Protein AF-A0A5B0NJY6-F1 (afdb_monomer)

Structure (mmCIF, N/CA/C/O backbone):
data_AF-A0A5B0NJY6-F1
#
_entry.id   AF-A0A5B0NJY6-F1
#
loop_
_atom_site.group_PDB
_atom_site.id
_atom_site.type_symbol
_atom_site.label_atom_id
_atom_site.label_alt_id
_atom_site.label_comp_id
_atom_site.label_asym_id
_atom_site.label_entity_id
_atom_site.label_seq_id
_atom_site.pdbx_PDB_ins_code
_atom_site.Cartn_x
_atom_site.Cartn_y
_atom_site.Cartn_z
_atom_site.occupancy
_atom_site.B_iso_or_equiv
_atom_site.auth_seq_id
_atom_site.auth_comp_id
_atom_site.auth_asym_id
_atom_site.auth_atom_id
_atom_site.pdbx_PDB_model_num
ATOM 1 N N . MET A 1 1 ? 16.800 16.287 -5.237 1.00 65.44 1 MET A N 1
ATOM 2 C CA . MET A 1 1 ? 15.629 15.638 -5.875 1.00 65.44 1 MET A CA 1
ATOM 3 C C . MET A 1 1 ? 15.167 14.401 -5.103 1.00 65.44 1 MET A C 1
ATOM 5 O O . MET A 1 1 ? 13.995 14.342 -4.771 1.00 65.44 1 MET A O 1
ATOM 9 N N . TRP A 1 2 ? 16.060 13.483 -4.712 1.00 86.38 2 TRP A N 1
ATOM 10 C CA . TRP A 1 2 ? 15.712 12.299 -3.901 1.00 86.38 2 TRP A CA 1
ATOM 11 C C . TRP A 1 2 ? 14.963 12.601 -2.595 1.00 86.38 2 TRP A C 1
ATOM 13 O O . TRP A 1 2 ? 13.972 11.942 -2.307 1.00 86.38 2 TRP A O 1
ATOM 23 N N . SER A 1 3 ? 15.363 13.638 -1.850 1.00 92.12 3 SER A N 1
ATOM 24 C CA . SER A 1 3 ? 14.693 14.008 -0.594 1.00 92.12 3 SER A CA 1
ATOM 25 C C . SER A 1 3 ? 13.221 14.384 -0.787 1.00 92.12 3 SER A C 1
ATOM 27 O O . SER A 1 3 ? 12.389 14.017 0.033 1.00 92.12 3 SER A O 1
ATOM 29 N N . ILE A 1 4 ? 12.886 15.067 -1.888 1.00 94.31 4 ILE A N 1
ATOM 30 C CA . ILE A 1 4 ? 11.504 15.455 -2.206 1.00 94.31 4 ILE A CA 1
ATOM 31 C C . ILE A 1 4 ? 10.685 14.206 -2.535 1.00 94.31 4 ILE A C 1
ATOM 33 O O . ILE A 1 4 ? 9.612 14.029 -1.971 1.00 94.31 4 ILE A O 1
ATOM 37 N N . ASN A 1 5 ? 11.224 13.300 -3.359 1.00 94.19 5 ASN A N 1
ATOM 38 C CA . ASN A 1 5 ? 10.556 12.041 -3.698 1.00 94.19 5 ASN A CA 1
ATOM 39 C C . ASN A 1 5 ? 10.260 11.206 -2.444 1.00 94.19 5 ASN A C 1
ATOM 41 O O . ASN A 1 5 ? 9.147 10.711 -2.287 1.00 94.19 5 ASN A O 1
ATOM 45 N N . SER A 1 6 ? 11.222 11.093 -1.523 1.00 96.00 6 SER A N 1
ATOM 46 C CA . SER A 1 6 ? 11.022 10.368 -0.264 1.00 96.00 6 SER A CA 1
ATOM 47 C C . SER A 1 6 ? 9.942 11.009 0.607 1.00 96.00 6 SER A C 1
ATOM 49 O O . SER A 1 6 ? 9.093 10.300 1.142 1.00 96.00 6 SER A O 1
ATOM 51 N N . ILE A 1 7 ? 9.928 12.342 0.718 1.00 96.75 7 ILE A N 1
ATOM 52 C CA . ILE A 1 7 ? 8.890 13.069 1.464 1.00 96.75 7 ILE A CA 1
ATOM 53 C C . ILE A 1 7 ? 7.515 12.855 0.824 1.00 96.75 7 ILE A C 1
ATOM 55 O O . ILE A 1 7 ? 6.549 12.608 1.541 1.00 96.75 7 ILE A O 1
ATOM 59 N N . SER A 1 8 ? 7.415 12.883 -0.507 1.00 95.75 8 SER A N 1
ATOM 60 C CA . SER A 1 8 ? 6.162 12.606 -1.216 1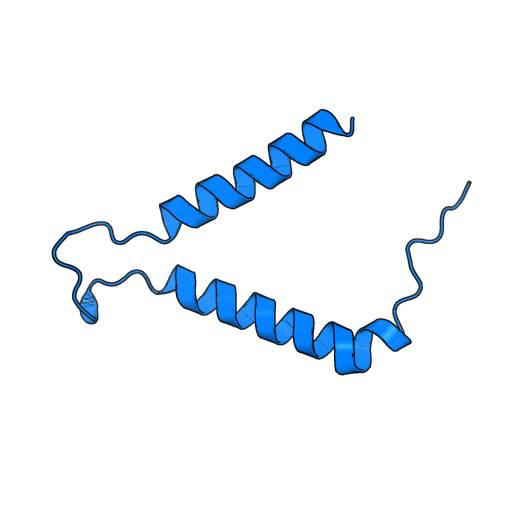.00 95.75 8 SER A CA 1
ATOM 61 C C . SER A 1 8 ? 5.651 11.190 -0.948 1.00 95.75 8 SER A C 1
ATOM 63 O O . SER A 1 8 ? 4.467 11.017 -0.667 1.00 95.75 8 SER A O 1
ATOM 65 N N . VAL A 1 9 ? 6.529 10.183 -0.975 1.00 95.50 9 VAL A N 1
ATOM 66 C CA . VAL A 1 9 ? 6.157 8.794 -0.657 1.00 95.50 9 VAL A CA 1
ATOM 67 C C . VAL A 1 9 ? 5.669 8.679 0.788 1.00 95.50 9 VAL A C 1
ATOM 69 O O . VAL A 1 9 ? 4.6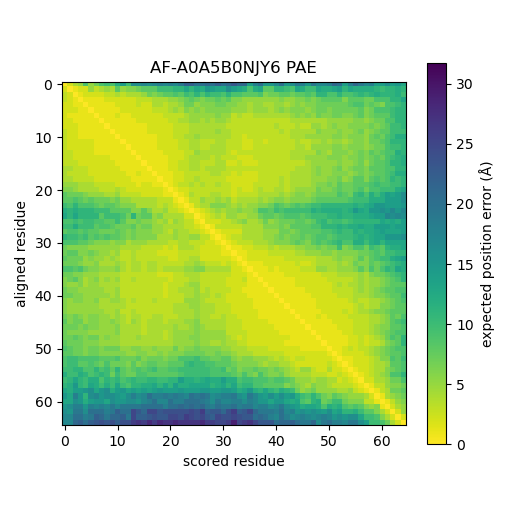07 8.108 1.031 1.00 95.50 9 VAL A O 1
ATOM 72 N N . LEU A 1 10 ? 6.396 9.266 1.744 1.00 97.00 10 LEU A N 1
ATOM 73 C CA . LEU A 1 10 ? 5.998 9.269 3.155 1.00 97.00 10 LEU A CA 1
ATOM 74 C C . LEU A 1 10 ? 4.654 9.973 3.371 1.00 97.00 10 LEU A C 1
ATOM 76 O O . LEU A 1 10 ? 3.820 9.475 4.126 1.00 97.00 10 LEU A O 1
ATOM 80 N N . TRP A 1 11 ? 4.417 11.089 2.680 1.00 96.44 11 TRP A N 1
ATOM 81 C CA . TRP A 1 11 ? 3.157 11.822 2.758 1.00 96.44 11 TRP A CA 1
ATOM 82 C C . TRP A 1 11 ? 1.973 10.980 2.278 1.00 96.44 11 TRP A C 1
ATOM 84 O O . TRP A 1 11 ? 0.951 10.918 2.959 1.00 96.44 11 TRP A O 1
ATOM 94 N N . VAL A 1 12 ? 2.125 10.270 1.156 1.00 95.19 12 VAL A N 1
ATOM 95 C CA . VAL A 1 12 ? 1.084 9.374 0.627 1.00 95.19 12 VAL A CA 1
ATOM 96 C C . VAL A 1 12 ? 0.780 8.230 1.600 1.00 95.19 12 VAL A C 1
ATOM 98 O O . VAL A 1 12 ? -0.389 7.911 1.824 1.00 95.19 12 VAL A O 1
ATOM 101 N N . ILE A 1 13 ? 1.804 7.636 2.219 1.00 93.94 13 ILE A N 1
ATOM 102 C CA . ILE A 1 13 ? 1.620 6.578 3.227 1.00 93.94 13 ILE A CA 1
ATOM 103 C C . ILE A 1 13 ? 0.859 7.122 4.447 1.00 93.94 13 ILE A C 1
ATOM 105 O O . ILE A 1 13 ? -0.083 6.487 4.932 1.00 93.94 13 ILE A O 1
ATOM 109 N N . PHE A 1 14 ? 1.231 8.314 4.917 1.00 94.62 14 PHE A N 1
ATOM 110 C CA . PHE A 1 14 ? 0.613 8.960 6.073 1.00 94.62 14 PHE A CA 1
ATOM 111 C C . PHE A 1 14 ? -0.880 9.238 5.857 1.00 94.62 14 PHE A C 1
ATOM 113 O O . PHE A 1 14 ? -1.710 8.785 6.651 1.00 94.62 14 PHE A O 1
ATOM 120 N N . ILE A 1 15 ? -1.241 9.914 4.761 1.00 95.25 15 ILE A N 1
ATOM 121 C CA . ILE A 1 15 ? -2.647 10.244 4.480 1.00 95.25 15 ILE A CA 1
ATOM 122 C C . ILE A 1 15 ? -3.485 8.982 4.264 1.00 95.25 15 ILE A C 1
ATOM 124 O O . ILE A 1 15 ? -4.599 8.902 4.774 1.00 95.25 15 ILE A O 1
ATOM 128 N N . SER A 1 16 ? -2.939 7.966 3.586 1.00 92.56 16 SER A N 1
ATOM 129 C CA . SER A 1 16 ? -3.656 6.710 3.334 1.00 92.56 16 SER A CA 1
ATOM 130 C C . SER A 1 16 ? -3.993 5.985 4.637 1.00 92.56 16 SER A C 1
ATOM 132 O O . SER A 1 16 ? -5.069 5.407 4.762 1.00 92.56 16 SER A O 1
ATOM 134 N N . THR A 1 17 ? -3.099 6.058 5.629 1.00 90.56 17 THR A N 1
ATOM 135 C CA . THR A 1 17 ? -3.317 5.458 6.952 1.00 90.56 17 THR A CA 1
ATOM 136 C C . THR A 1 17 ? -4.416 6.183 7.726 1.00 90.56 17 THR A C 1
ATOM 138 O O . THR A 1 17 ? -5.294 5.536 8.287 1.00 90.56 17 THR A O 1
ATOM 141 N N . ILE A 1 18 ? -4.413 7.521 7.734 1.00 91.94 18 ILE A N 1
ATOM 142 C CA . ILE A 1 18 ? -5.443 8.298 8.444 1.00 91.94 18 ILE A CA 1
ATOM 143 C C . ILE A 1 18 ? -6.818 8.104 7.805 1.00 91.94 18 ILE A C 1
ATOM 145 O O . ILE A 1 18 ? -7.801 7.882 8.508 1.00 91.94 18 ILE A O 1
ATOM 149 N N . LEU A 1 19 ? -6.882 8.147 6.474 1.00 90.12 19 LEU A N 1
ATOM 150 C CA . LEU A 1 19 ? -8.127 7.985 5.722 1.00 90.12 19 LEU A CA 1
ATOM 151 C C . LEU A 1 19 ? -8.721 6.577 5.834 1.00 90.12 19 LEU A C 1
ATOM 153 O O . LEU A 1 19 ? -9.887 6.389 5.506 1.00 90.12 19 LEU A O 1
ATOM 157 N N . ALA A 1 20 ? -7.939 5.596 6.281 1.00 90.62 20 ALA A N 1
ATOM 158 C CA . ALA A 1 20 ? -8.396 4.238 6.536 1.00 90.62 20 ALA A CA 1
ATOM 159 C C . ALA A 1 20 ? -9.109 4.073 7.891 1.00 90.62 20 ALA A C 1
ATOM 161 O O . ALA A 1 20 ? -9.756 3.045 8.104 1.00 90.62 20 ALA A O 1
ATOM 162 N N . PHE A 1 21 ? -9.013 5.044 8.807 1.00 89.06 21 PHE A N 1
ATOM 163 C CA . PHE A 1 21 ? -9.669 4.948 10.110 1.00 89.06 21 PHE A CA 1
ATOM 164 C C . PHE A 1 21 ? -11.184 5.217 10.031 1.00 89.06 21 PHE A C 1
ATOM 166 O O . PHE A 1 21 ? -11.651 5.955 9.157 1.00 89.06 21 PHE A O 1
ATOM 173 N N . PRO A 1 22 ? -11.980 4.603 10.929 1.00 88.44 22 PRO A N 1
ATOM 174 C CA . PRO A 1 22 ? -13.398 4.912 11.066 1.00 88.44 22 PRO A CA 1
ATOM 175 C C . PRO A 1 22 ? -13.598 6.288 11.720 1.00 88.44 22 PRO A C 1
ATOM 177 O O . PRO A 1 22 ? -12.831 6.696 12.588 1.00 88.44 22 PRO A O 1
ATOM 180 N N . MET A 1 23 ? -14.665 6.986 11.3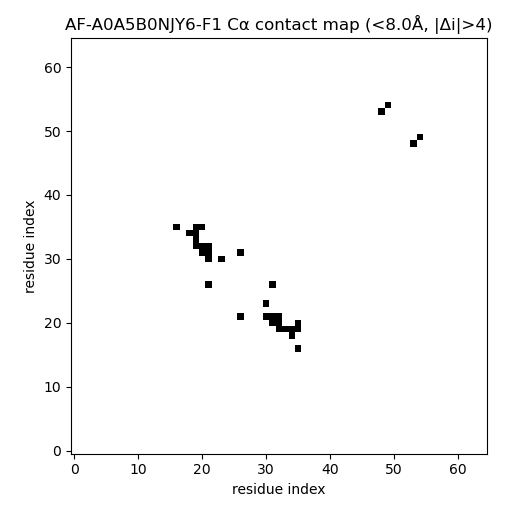24 1.00 86.81 23 MET A N 1
ATOM 181 C CA . MET A 1 23 ? -14.976 8.342 11.806 1.00 86.81 23 MET A CA 1
ATOM 182 C C . MET A 1 23 ? -15.640 8.361 13.191 1.00 86.81 23 MET A C 1
ATOM 184 O O . MET A 1 23 ? -15.681 9.404 13.838 1.00 86.81 23 MET A O 1
ATOM 188 N N . VAL A 1 24 ? -16.197 7.228 13.636 1.00 87.38 24 VAL A N 1
ATOM 189 C CA . VAL A 1 24 ? -16.985 7.115 14.872 1.00 87.38 24 VAL A CA 1
ATOM 190 C C . VAL A 1 24 ? -16.564 5.861 15.639 1.00 87.38 24 VAL A C 1
ATOM 192 O O . VAL A 1 24 ? -16.310 4.814 15.045 1.00 87.38 24 VAL A O 1
ATOM 195 N N . GLN A 1 25 ? -16.499 5.964 16.967 1.00 87.12 25 GLN A N 1
ATOM 196 C CA . GLN A 1 25 ? -16.286 4.833 17.874 1.00 87.12 25 GLN A CA 1
ATOM 197 C C . GLN A 1 25 ? -17.545 4.599 18.730 1.00 87.12 25 GLN A C 1
ATOM 199 O O . GLN A 1 25 ? -18.195 5.580 19.096 1.00 87.12 25 GLN A O 1
ATOM 204 N N . PRO A 1 26 ? -17.891 3.347 19.096 1.00 88.12 26 PRO A N 1
ATOM 205 C CA . PRO A 1 26 ? -17.200 2.088 18.792 1.00 88.12 26 PRO A CA 1
ATOM 206 C C . PRO A 1 26 ? -17.382 1.638 17.333 1.00 88.12 26 PRO A C 1
ATOM 208 O O . PRO A 1 26 ? -18.377 1.951 16.684 1.00 88.12 26 PRO A O 1
ATOM 211 N N . VAL A 1 27 ? -16.401 0.899 16.811 1.00 87.12 27 VAL A N 1
ATOM 212 C CA . VAL A 1 27 ? -16.414 0.418 15.422 1.00 87.12 27 VAL A CA 1
ATOM 213 C C . VAL A 1 27 ? -17.344 -0.790 15.323 1.00 87.12 27 VAL A C 1
ATOM 215 O O . VAL A 1 27 ? -17.135 -1.791 16.009 1.00 87.12 27 VAL A O 1
ATOM 218 N N . THR A 1 28 ? -18.366 -0.702 14.477 1.00 88.56 28 THR A N 1
ATOM 219 C CA . THR A 1 28 ? -19.233 -1.830 14.111 1.00 88.56 28 THR A CA 1
ATOM 220 C C . THR A 1 28 ? -18.964 -2.232 12.666 1.00 88.56 28 THR A C 1
ATOM 222 O O . THR A 1 28 ? -18.404 -1.454 11.897 1.00 88.56 28 THR A O 1
ATOM 225 N N . VAL A 1 29 ? -19.389 -3.436 12.274 1.00 85.12 29 VAL A N 1
ATOM 226 C CA . VAL A 1 29 ? -19.286 -3.913 10.881 1.00 85.12 29 VAL A CA 1
ATOM 227 C C . VAL A 1 29 ? -19.953 -2.922 9.915 1.00 85.12 29 VAL A C 1
ATOM 229 O O . VAL A 1 29 ? -19.447 -2.665 8.835 1.00 85.12 29 VAL A O 1
ATOM 232 N N . GLU A 1 30 ? -21.046 -2.286 10.330 1.00 85.69 30 GLU A N 1
ATOM 233 C CA . GLU A 1 30 ? -21.766 -1.326 9.489 1.00 85.69 30 GLU A CA 1
ATOM 234 C C . GLU A 1 30 ? -21.062 0.035 9.357 1.00 85.69 30 GLU A C 1
ATOM 236 O O . GLU A 1 30 ? -21.226 0.693 8.333 1.00 85.69 30 GLU A O 1
ATOM 241 N N . ASN A 1 31 ? -20.273 0.470 10.354 1.00 85.81 31 ASN A N 1
ATOM 242 C CA . ASN A 1 31 ? -19.583 1.773 10.319 1.00 85.81 31 ASN A CA 1
ATOM 243 C C . ASN A 1 31 ? -18.09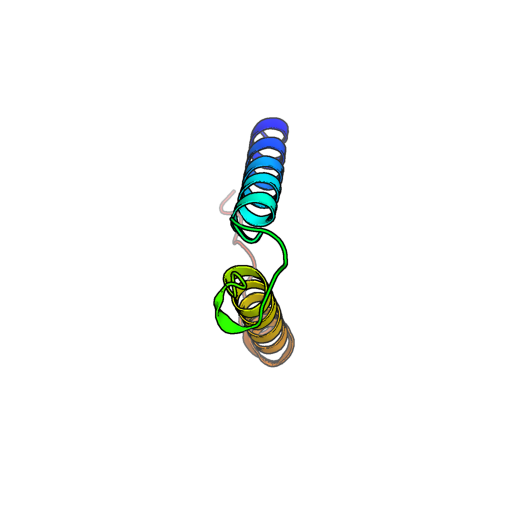5 1.692 9.937 1.00 85.81 31 ASN A C 1
ATOM 245 O O . ASN A 1 31 ? -17.449 2.725 9.744 1.00 85.81 31 ASN A O 1
ATOM 249 N N . MET A 1 32 ? -17.543 0.480 9.836 1.00 89.00 32 MET A N 1
ATOM 250 C CA . MET A 1 32 ? -16.127 0.276 9.567 1.00 89.00 32 MET A CA 1
ATOM 251 C C . MET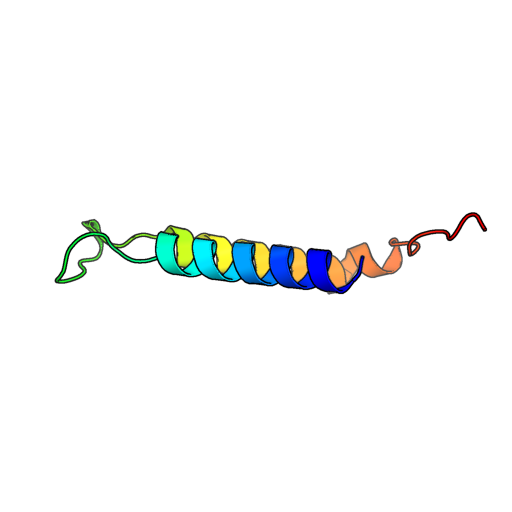 A 1 32 ? -15.745 0.815 8.185 1.00 89.00 32 MET A C 1
ATOM 253 O O . MET A 1 32 ? -16.359 0.508 7.167 1.00 89.00 32 MET A O 1
ATOM 257 N N . ASN A 1 33 ? -14.663 1.588 8.134 1.00 90.75 33 ASN A N 1
ATOM 258 C CA . ASN A 1 33 ? -14.089 2.032 6.875 1.00 90.75 33 ASN A CA 1
ATOM 259 C C . ASN A 1 33 ? -13.292 0.888 6.220 1.00 90.75 33 ASN A C 1
ATOM 261 O O . ASN A 1 33 ? -12.172 0.563 6.623 1.00 90.75 33 ASN A O 1
ATOM 265 N N . TYR A 1 34 ? -13.872 0.280 5.186 1.00 88.69 34 TYR A N 1
ATOM 266 C CA . TYR A 1 34 ? -13.287 -0.857 4.464 1.00 88.69 34 TYR A CA 1
ATOM 267 C C . TYR A 1 34 ? -12.190 -0.484 3.457 1.00 88.69 34 TYR A C 1
ATOM 269 O O . TYR A 1 34 ? -11.615 -1.365 2.814 1.00 88.69 34 TYR A O 1
ATOM 277 N N . SER A 1 35 ? -11.844 0.797 3.324 1.00 90.12 35 SER A N 1
ATOM 278 C CA . SER A 1 35 ? -10.794 1.234 2.393 1.00 90.12 35 SER A CA 1
ATOM 279 C C . SER A 1 35 ? -9.439 0.584 2.701 1.00 90.12 35 SER A C 1
ATOM 281 O O . SER A 1 35 ? -8.675 0.277 1.784 1.00 90.12 35 SER A O 1
ATOM 283 N N . SER A 1 36 ? -9.156 0.311 3.980 1.00 88.94 36 SER A N 1
ATOM 284 C CA . SER A 1 36 ? -7.920 -0.342 4.430 1.00 88.94 36 SER A CA 1
ATOM 285 C C . SER A 1 36 ? -7.746 -1.742 3.838 1.00 88.94 36 SER A C 1
ATOM 287 O O . SER A 1 36 ? -6.748 -2.016 3.170 1.00 88.94 36 SER A O 1
ATOM 289 N N . ILE A 1 37 ? -8.733 -2.618 4.043 1.00 91.00 37 ILE A N 1
ATOM 290 C CA . ILE A 1 37 ? -8.663 -4.012 3.606 1.00 91.00 37 ILE A CA 1
ATOM 291 C C . ILE A 1 37 ? -8.622 -4.107 2.081 1.00 91.00 37 ILE A C 1
ATOM 293 O O . ILE A 1 37 ? -7.802 -4.848 1.546 1.00 91.00 37 ILE A O 1
ATOM 297 N N . ILE A 1 38 ? -9.413 -3.286 1.380 1.00 92.94 38 ILE A N 1
ATOM 298 C CA . ILE A 1 38 ? -9.425 -3.238 -0.088 1.00 92.94 38 ILE A CA 1
ATOM 299 C C . ILE A 1 38 ? -8.043 -2.841 -0.621 1.00 92.94 38 ILE A C 1
ATOM 301 O O . ILE A 1 38 ? -7.519 -3.494 -1.524 1.00 92.94 38 ILE A O 1
ATOM 305 N N . THR A 1 39 ? -7.421 -1.815 -0.033 1.00 91.31 39 THR A N 1
ATOM 306 C CA . THR A 1 39 ? -6.081 -1.357 -0.434 1.00 91.31 39 THR A CA 1
ATOM 307 C C . THR A 1 39 ? -5.047 -2.471 -0.284 1.00 91.31 39 THR A C 1
ATOM 309 O O . THR A 1 39 ? -4.290 -2.744 -1.218 1.00 91.31 39 THR A O 1
ATOM 312 N N . VAL A 1 40 ? -5.043 -3.166 0.857 1.00 91.62 40 VAL A N 1
ATOM 313 C CA . VAL A 1 40 ? -4.126 -4.290 1.100 1.00 91.62 40 VAL A CA 1
ATOM 314 C C . VAL A 1 40 ? -4.368 -5.419 0.098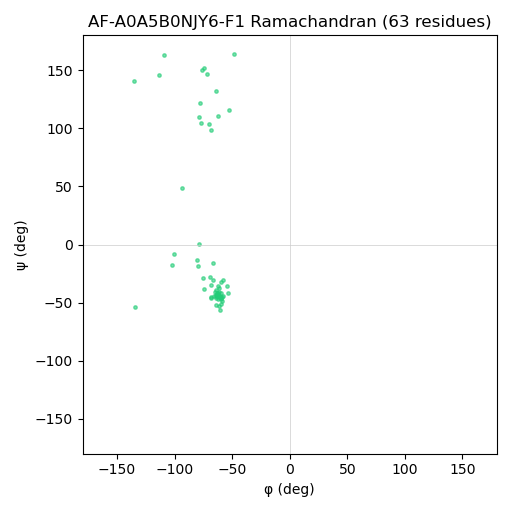 1.00 91.62 40 VAL A C 1
ATOM 316 O O . VAL A 1 40 ? -3.411 -5.925 -0.488 1.00 91.62 40 VAL A O 1
ATOM 319 N N . THR A 1 41 ? -5.625 -5.785 -0.160 1.00 94.69 41 THR A N 1
ATOM 320 C CA . THR A 1 41 ? -5.968 -6.830 -1.135 1.00 94.69 41 THR A CA 1
ATOM 321 C C . THR A 1 41 ? -5.456 -6.493 -2.532 1.00 94.69 41 THR A C 1
ATOM 323 O O . THR A 1 41 ? -4.847 -7.347 -3.176 1.00 94.69 41 THR A O 1
ATOM 326 N N . VAL A 1 42 ? -5.640 -5.255 -2.995 1.00 95.31 42 VAL A N 1
ATOM 327 C CA . VAL A 1 42 ? -5.161 -4.825 -4.317 1.00 95.31 42 VAL A CA 1
ATOM 328 C C . VAL A 1 42 ? -3.635 -4.868 -4.391 1.00 95.31 42 VAL A C 1
ATOM 330 O O . VAL A 1 42 ? -3.098 -5.396 -5.364 1.00 95.31 42 VAL A O 1
ATOM 333 N N . ILE A 1 43 ? -2.930 -4.377 -3.366 1.00 94.25 43 ILE A N 1
ATOM 334 C CA . ILE A 1 43 ? -1.459 -4.412 -3.321 1.00 94.25 43 ILE A CA 1
ATOM 335 C C . ILE A 1 43 ? -0.951 -5.854 -3.382 1.00 94.25 43 ILE A C 1
ATOM 337 O O . ILE A 1 43 ? -0.036 -6.144 -4.156 1.00 94.25 43 ILE A O 1
ATOM 341 N N . VAL A 1 44 ? -1.547 -6.759 -2.602 1.00 96.31 44 VAL A N 1
ATOM 342 C CA . VAL A 1 44 ? -1.162 -8.175 -2.583 1.00 96.31 44 VAL A CA 1
ATOM 343 C C . VAL A 1 44 ? -1.427 -8.820 -3.938 1.00 96.31 44 VAL A C 1
ATOM 345 O O . VAL A 1 44 ? -0.502 -9.376 -4.518 1.00 96.31 44 VAL A O 1
ATOM 348 N N . LEU A 1 45 ? -2.637 -8.696 -4.490 1.00 96.06 45 LEU A N 1
ATOM 349 C CA . LEU A 1 45 ? -2.986 -9.296 -5.782 1.00 96.06 45 LEU A CA 1
ATOM 350 C C . LEU A 1 45 ? -2.109 -8.767 -6.924 1.00 96.06 45 LEU A C 1
ATOM 352 O O . LEU A 1 45 ? -1.606 -9.556 -7.726 1.00 96.06 45 LEU A O 1
ATOM 356 N N . ALA A 1 46 ? -1.881 -7.453 -6.977 1.00 94.94 46 ALA A N 1
ATOM 357 C CA . ALA A 1 46 ? -1.019 -6.837 -7.981 1.00 94.94 46 ALA A CA 1
ATOM 358 C C . ALA A 1 46 ? 0.435 -7.312 -7.842 1.00 94.94 46 ALA A C 1
ATOM 360 O O . ALA A 1 46 ? 1.067 -7.666 -8.839 1.00 94.94 46 ALA A O 1
ATOM 361 N N . SER A 1 47 ? 0.949 -7.384 -6.610 1.00 93.88 47 SER A N 1
ATOM 362 C CA . SER A 1 47 ? 2.303 -7.879 -6.335 1.00 93.88 47 SER A CA 1
ATOM 363 C C . SER A 1 47 ? 2.436 -9.353 -6.710 1.00 93.88 47 SER A C 1
ATOM 365 O O . SER A 1 47 ? 3.383 -9.732 -7.395 1.00 93.88 47 SER A O 1
ATOM 367 N N . THR A 1 48 ? 1.469 -10.189 -6.332 1.00 96.44 48 THR A N 1
ATOM 368 C CA . THR A 1 48 ? 1.434 -11.612 -6.685 1.00 96.44 48 THR A CA 1
ATOM 369 C C . THR A 1 48 ? 1.422 -11.798 -8.199 1.00 96.44 48 THR A C 1
ATOM 371 O O . THR A 1 48 ? 2.245 -12.546 -8.724 1.00 96.44 48 THR A O 1
ATOM 374 N N . TRP A 1 49 ? 0.560 -11.083 -8.927 1.00 94.50 49 TRP A N 1
ATOM 375 C CA . TRP A 1 49 ? 0.543 -11.129 -10.392 1.00 94.50 49 TRP A CA 1
ATOM 376 C C . TRP A 1 49 ? 1.881 -10.694 -11.003 1.00 94.50 49 TRP A C 1
ATOM 378 O O . TRP A 1 49 ? 2.391 -11.331 -11.935 1.00 94.50 49 TRP A O 1
ATOM 388 N N . TYR A 1 50 ? 2.475 -9.635 -10.449 1.00 92.69 50 TYR A N 1
ATOM 389 C CA . TYR A 1 50 ? 3.770 -9.143 -10.889 1.00 92.69 50 TYR A CA 1
ATOM 390 C C . TYR A 1 50 ? 4.856 -10.209 -10.739 1.00 92.69 50 TYR A C 1
ATOM 392 O O . TYR A 1 50 ? 5.528 -10.528 -11.719 1.00 92.69 50 TYR A O 1
ATOM 400 N N . TYR A 1 51 ? 4.984 -10.822 -9.562 1.00 91.94 51 TYR A N 1
ATOM 401 C CA . TYR A 1 51 ? 6.007 -11.840 -9.314 1.00 91.94 51 TYR A CA 1
ATOM 402 C C . TYR A 1 51 ? 5.777 -13.142 -10.091 1.00 91.94 51 TYR A C 1
ATOM 404 O O . TYR A 1 51 ? 6.743 -13.765 -10.532 1.00 91.94 51 TYR A O 1
ATOM 412 N N . LEU A 1 52 ? 4.524 -13.558 -10.297 1.00 93.62 52 LEU A N 1
ATOM 413 C CA . LEU A 1 52 ? 4.217 -14.809 -10.998 1.00 93.62 52 LEU A CA 1
ATOM 414 C C . LEU A 1 52 ? 4.432 -14.717 -12.513 1.00 93.62 52 LEU A C 1
ATOM 416 O O . LEU A 1 52 ? 4.894 -15.681 -13.133 1.00 93.62 52 LEU A O 1
ATOM 420 N N . HIS A 1 53 ? 4.090 -13.580 -13.122 1.00 90.75 53 HIS A N 1
ATOM 421 C CA . HIS A 1 53 ? 4.083 -13.461 -14.579 1.00 90.75 53 HIS A CA 1
ATOM 422 C C . HIS A 1 53 ? 4.732 -12.178 -15.090 1.00 90.75 53 HIS A C 1
ATOM 424 O O . HIS A 1 53 ? 5.634 -12.246 -15.928 1.00 90.75 53 HIS A O 1
ATOM 430 N N . ALA A 1 54 ? 4.302 -11.010 -14.609 1.00 87.69 54 ALA A N 1
ATOM 431 C CA . ALA A 1 54 ? 4.671 -9.748 -15.252 1.00 87.69 54 ALA A CA 1
ATOM 432 C C . ALA A 1 54 ? 6.174 -9.430 -15.152 1.00 87.69 54 ALA A C 1
ATOM 434 O O . ALA A 1 54 ? 6.733 -8.860 -16.087 1.00 87.69 54 ALA A O 1
ATOM 435 N N . PHE A 1 55 ? 6.855 -9.873 -14.089 1.00 87.56 55 PHE A N 1
ATOM 436 C CA . PHE A 1 55 ? 8.299 -9.699 -13.907 1.00 87.56 55 PHE A CA 1
ATOM 437 C C . PHE A 1 55 ? 9.119 -10.318 -15.049 1.00 87.56 55 PHE A C 1
ATOM 439 O O . PHE A 1 55 ? 10.168 -9.792 -15.405 1.00 87.56 55 PHE A O 1
ATOM 446 N N . LYS A 1 56 ? 8.627 -11.393 -15.683 1.00 87.44 56 LYS A N 1
ATOM 447 C CA . LYS A 1 56 ? 9.316 -12.041 -16.815 1.00 87.44 56 LYS A CA 1
ATOM 448 C C . LYS A 1 56 ? 9.319 -11.179 -18.080 1.00 87.44 56 LYS A C 1
ATOM 450 O O . LYS A 1 56 ? 10.221 -11.300 -18.903 1.00 87.44 56 LYS A O 1
ATOM 455 N N . TRP A 1 57 ? 8.311 -10.325 -18.240 1.00 85.00 57 TRP A N 1
ATOM 456 C CA . TRP A 1 57 ? 8.133 -9.466 -19.414 1.00 85.00 57 TRP A CA 1
ATOM 457 C C . TRP A 1 57 ? 8.556 -8.020 -19.158 1.00 85.00 57 TRP A C 1
ATOM 459 O O . TRP A 1 57 ? 8.783 -7.264 -20.105 1.00 85.00 57 TRP A O 1
ATOM 469 N N . TYR A 1 58 ? 8.677 -7.635 -17.887 1.00 83.62 58 TYR A N 1
ATOM 470 C CA . TYR A 1 58 ? 9.096 -6.308 -17.474 1.00 83.62 58 TYR A CA 1
ATOM 471 C C . TYR A 1 58 ? 10.570 -6.080 -17.821 1.00 83.62 58 TYR A C 1
ATOM 473 O O . TYR A 1 58 ? 11.489 -6.482 -17.109 1.00 83.62 58 TYR A O 1
ATOM 481 N N . LYS A 1 59 ? 10.807 -5.401 -18.945 1.00 81.81 59 LYS A N 1
ATOM 482 C CA . LYS A 1 59 ? 12.116 -4.831 -19.258 1.00 81.81 59 LYS A CA 1
ATOM 483 C C . LYS A 1 59 ? 12.221 -3.551 -18.443 1.00 81.81 59 LYS A C 1
ATOM 485 O O . LYS A 1 59 ? 11.481 -2.608 -18.713 1.00 81.81 59 LYS A O 1
ATOM 490 N N . GLY A 1 60 ? 13.087 -3.570 -17.427 1.00 80.75 60 GLY A N 1
ATOM 491 C CA . GLY A 1 60 ? 13.323 -2.436 -16.534 1.00 80.75 60 GLY A CA 1
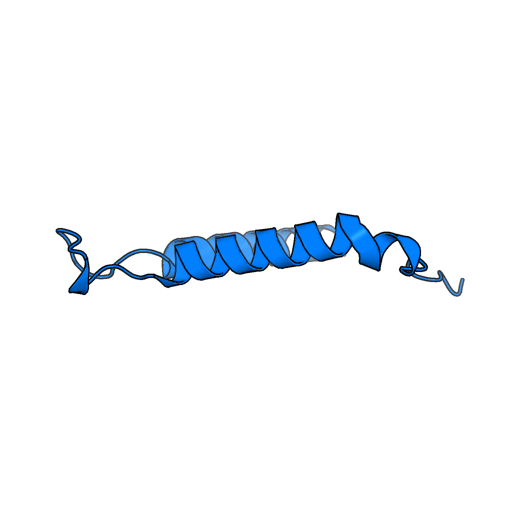ATOM 492 C C . GLY A 1 60 ? 13.560 -1.123 -17.289 1.00 80.75 60 GLY A C 1
ATOM 493 O O . GLY A 1 60 ? 13.815 -1.145 -18.498 1.00 80.75 60 GLY A O 1
ATOM 494 N N . PRO A 1 61 ? 13.462 0.026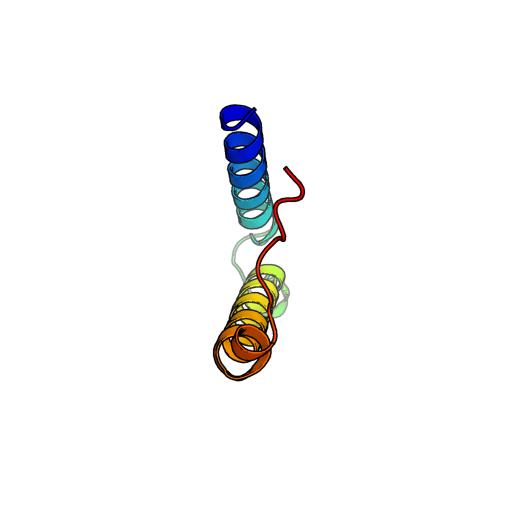 -16.598 1.00 78.62 61 PRO A N 1
ATOM 495 C CA . PRO A 1 61 ? 13.535 1.331 -17.238 1.00 78.62 61 PRO A CA 1
ATOM 496 C C . PRO A 1 61 ? 14.799 1.415 -18.094 1.00 78.62 61 PRO A C 1
ATOM 498 O O . PRO A 1 61 ? 15.919 1.320 -17.590 1.00 78.62 61 PRO A O 1
ATOM 501 N N . LYS A 1 62 ? 14.611 1.541 -19.411 1.00 70.81 62 LYS A N 1
ATOM 502 C CA . LYS A 1 62 ? 15.722 1.744 -20.333 1.00 70.81 62 LYS A CA 1
ATOM 503 C C . LYS A 1 62 ? 16.252 3.147 -20.086 1.00 70.81 62 LYS A C 1
ATOM 505 O O . LYS A 1 62 ? 15.623 4.125 -20.477 1.00 70.81 62 LYS A O 1
ATOM 510 N N . SER A 1 63 ? 17.381 3.228 -19.395 1.00 67.19 63 SER A N 1
ATOM 511 C CA . SER A 1 63 ? 18.142 4.465 -19.281 1.00 67.19 63 SER A CA 1
ATOM 512 C C . SER A 1 63 ? 18.586 4.864 -20.689 1.00 67.19 63 SER A C 1
ATOM 514 O O . SER A 1 63 ? 19.387 4.155 -21.287 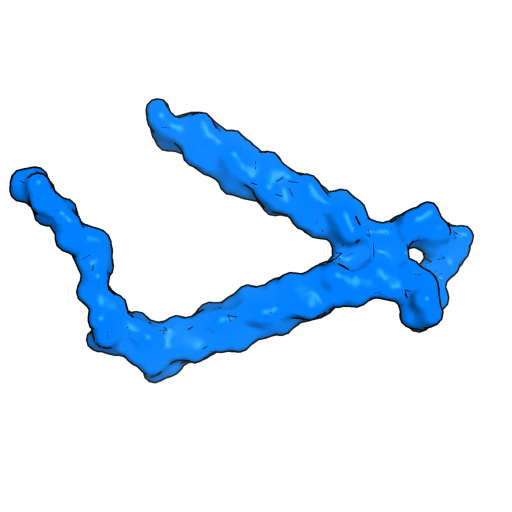1.00 67.19 63 SER A O 1
ATOM 516 N N . ASN A 1 64 ? 18.025 5.943 -21.239 1.00 64.00 64 ASN A N 1
ATOM 517 C CA . ASN A 1 64 ? 18.419 6.504 -22.537 1.00 64.00 64 ASN A CA 1
ATOM 518 C C . ASN A 1 64 ? 19.472 7.610 -22.349 1.00 64.00 64 ASN A C 1
ATOM 520 O O . ASN A 1 64 ? 19.291 8.727 -22.833 1.00 64.00 64 ASN A O 1
ATOM 524 N N . LEU A 1 65 ? 20.505 7.302 -21.560 1.00 56.09 65 LEU A N 1
ATOM 525 C CA . LEU A 1 65 ? 21.717 8.113 -21.427 1.00 56.09 65 LEU A CA 1
ATOM 526 C C . LEU A 1 65 ? 22.724 7.678 -22.489 1.00 56.09 65 LEU A C 1
ATOM 528 O O . LEU A 1 65 ? 22.899 6.446 -22.629 1.00 56.09 65 LEU A O 1
#

Radius of gyration: 17.44 Å; Cα contacts (8 Å, |Δi|>4): 17; chains: 1; bounding box: 44×30×41 Å

Organism: NCBI:txid56615

Mean predicted aligned error: 6.35 Å

Sequence (65 aa):
MWSINSISVLWVIFISTILAFPMVQPVTVENMNYSSIITVTVIVLASTWYYLHAFKWYKGPKSNL

Secondary structure (DSSP, 8-state):
-HHHHHHHHHHHHHHHHHHTS-SSSS--TTT--THHHHHHHHHHHHHHHIIIIIHHH--------

Foldseek 3Di:
DVVVVVVVVVVVVVVQVVQQAFPDPPDDPVRHRCSVVVVVVVVVVVVVCCVVPVVVVDPDDPPPD

Solvent-accessible surface area (backbone atoms only — not comparable to full-atom values): 4024 Å² total; per-residue (Å²): 112,69,69,58,55,52,50,52,52,51,49,54,55,51,53,55,56,60,73,28,51,53,94,59,83,82,79,42,87,88,63,49,45,61,62,46,62,53,52,52,51,52,53,49,54,53,49,50,49,31,72,76,52,48,57,83,72,57,76,69,88,78,77,89,121

pLDDT: mean 88.83, std 8.21, range [56.09, 97.0]